Protein AF-A0A7W6BXZ2-F1 (afdb_monomer)

Foldseek 3Di:
DPPPDDDPLLVVLQVVLLVVADPLLNVLQCCVVPPPPDDLVNSCVVVVHDSVVSVVSPVVSVVSSVVSNPDDDPPCVVVDPD

Sequence (82 aa):
MSEQRPSRAFVRKARRSLRRMTNLQREVFLAMRFEEGVTYAQLAKRYGLTESEVQHAFASALFIFAKSIRKPEPWWWRLWPW

Mean predicted aligned error: 5.5 Å

Nearest PDB structures (foldseek):
  3hug-assembly6_K  TM=7.766E-01  e=1.770E-02  Mycobacterium tuberculosis H37Rv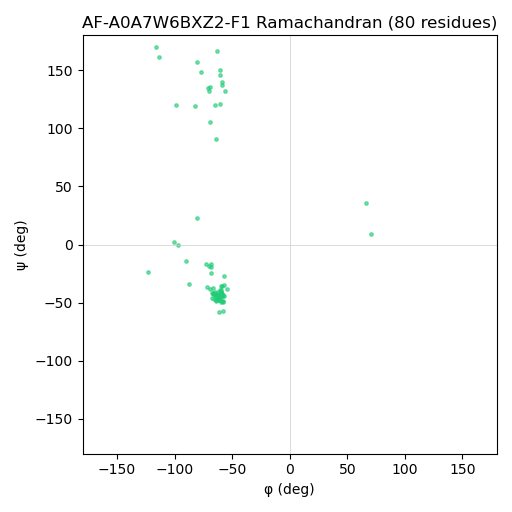
  3hug-assembly1_C  TM=8.249E-01  e=3.763E-02  Mycobacterium tuberculosis H37Rv
  3hug-assembly6_A  TM=8.274E-01  e=4.226E-02  Mycobacterium tuberculosis H37Rv
  6dxo-assembly1_A  TM=7.653E-01  e=7.122E-02  Streptomyces venezuelae ATCC 10712
  6kop-assembly1_F  TM=7.792E-01  e=3.218E-01  Mycobacterium tuberculosis H37Rv

Solvent-accessible surface area (backbone atoms only — not comparable to full-atom values): 4834 Å² total; per-residue (Å²): 131,85,83,76,74,77,51,70,68,53,54,52,29,53,56,53,25,54,72,72,37,54,69,67,19,38,52,48,40,48,41,65,74,70,44,82,90,63,47,52,66,59,50,7,64,74,70,76,50,49,45,66,58,42,50,51,34,31,52,53,30,52,50,47,39,53,55,39,63,69,50,76,79,63,75,70,61,78,74,49,99,122

Radius of gyration: 15.53 Å; Cα contacts (8 Å, |Δi|>4): 50; chains: 1; bounding box: 42×20×40 Å

Organism: NCBI:txid1391222

pLDDT: mean 90.43, std 12.95, range [41.31, 98.56]

InterPro domains:
  IPR007630 RNA polymerase sigma-70 region 4 [PF04545] (18-54)
  IPR013324 RNA polymerase sigma factor, region 3/4-like [SSF88659] (15-70)
  IPR036388 Winged helix-like DNA-binding domain superfamily [G3DSA:1.10.10.10] (2-71)

Structure (mmCIF, N/CA/C/O backbone):
data_AF-A0A7W6BXZ2-F1
#
_entry.id   AF-A0A7W6BXZ2-F1
#
loop_
_atom_site.group_PDB
_atom_site.id
_atom_site.type_symbol
_atom_site.label_atom_id
_atom_site.label_alt_id
_atom_site.label_comp_id
_atom_site.label_asym_id
_atom_site.label_entity_id
_atom_site.label_seq_id
_atom_site.pdbx_PDB_ins_code
_atom_site.Cartn_x
_atom_site.Cartn_y
_atom_site.Cartn_z
_atom_site.occupancy
_atom_site.B_iso_or_equiv
_atom_site.auth_seq_id
_atom_site.auth_comp_id
_atom_site.auth_asym_id
_atom_site.auth_atom_id
_atom_site.pdbx_PDB_model_num
ATOM 1 N N . MET A 1 1 ? -6.085 -0.327 -28.614 1.00 41.31 1 MET A N 1
ATOM 2 C CA . MET A 1 1 ? -4.986 0.043 -27.693 1.00 41.31 1 MET A 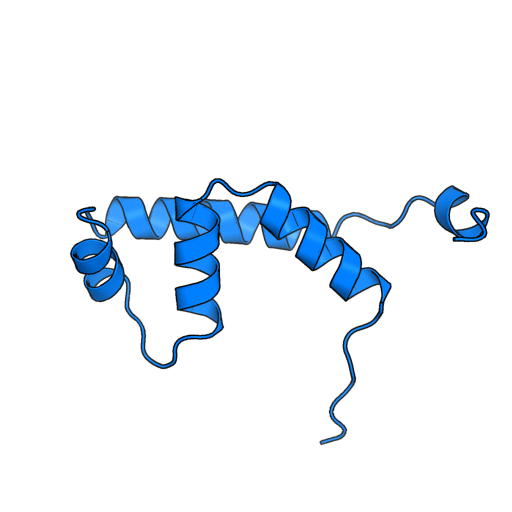CA 1
ATOM 3 C C . MET A 1 1 ? -4.107 -1.183 -27.517 1.00 41.31 1 MET A C 1
ATOM 5 O O . MET A 1 1 ? -4.599 -2.177 -27.007 1.00 41.31 1 MET A O 1
ATOM 9 N N . SER A 1 2 ? -2.871 -1.181 -28.019 1.00 49.56 2 SER A N 1
ATOM 10 C CA . SER A 1 2 ? -1.962 -2.318 -27.827 1.00 49.56 2 SER A CA 1
ATOM 11 C C . SER A 1 2 ? -1.646 -2.461 -26.339 1.00 49.56 2 SER A C 1
ATOM 13 O O . SER A 1 2 ? -1.110 -1.526 -25.742 1.00 49.56 2 SER A O 1
ATOM 15 N N . GLU A 1 3 ? -1.968 -3.608 -25.752 1.00 59.97 3 GLU A N 1
ATOM 16 C CA . GLU A 1 3 ? -1.595 -3.960 -24.384 1.00 59.97 3 GLU A CA 1
ATOM 17 C C . GLU A 1 3 ? -0.060 -4.052 -24.305 1.00 59.97 3 GLU A C 1
ATOM 19 O O . GLU A 1 3 ? 0.560 -5.070 -24.622 1.00 59.97 3 GLU A O 1
ATOM 24 N N . GLN A 1 4 ? 0.598 -2.939 -23.976 1.00 75.38 4 GLN A N 1
ATOM 25 C CA . GLN A 1 4 ? 2.043 -2.929 -23.793 1.00 75.38 4 GLN A CA 1
ATOM 26 C C . GLN A 1 4 ? 2.363 -3.715 -22.529 1.00 75.38 4 GLN A C 1
ATOM 28 O O . GLN A 1 4 ? 2.146 -3.256 -21.406 1.00 75.38 4 GLN A O 1
ATOM 33 N N . ARG A 1 5 ? 2.881 -4.931 -22.722 1.00 79.31 5 ARG A N 1
ATOM 34 C CA . ARG A 1 5 ? 3.343 -5.771 -21.620 1.00 79.31 5 ARG A CA 1
ATOM 35 C C . ARG A 1 5 ? 4.394 -5.004 -20.812 1.00 79.31 5 ARG A C 1
ATOM 37 O O . ARG A 1 5 ? 5.331 -4.457 -21.402 1.00 79.31 5 ARG A O 1
ATOM 44 N N . PRO A 1 6 ? 4.285 -4.976 -19.474 1.00 83.75 6 PRO A N 1
ATOM 45 C CA . PRO A 1 6 ? 5.271 -4.304 -18.647 1.00 83.75 6 PRO A CA 1
ATOM 46 C C . PRO A 1 6 ? 6.658 -4.911 -18.874 1.00 83.75 6 PRO A C 1
ATOM 48 O O . PRO A 1 6 ? 6.815 -6.129 -18.985 1.00 83.75 6 PRO A O 1
ATOM 51 N N . SER A 1 7 ? 7.686 -4.062 -18.926 1.00 89.75 7 SER A N 1
ATOM 52 C CA . SER A 1 7 ? 9.060 -4.524 -19.134 1.00 89.75 7 SER A CA 1
ATOM 53 C C . SER A 1 7 ? 9.505 -5.476 -18.016 1.00 89.75 7 SER A C 1
ATOM 55 O O . SER A 1 7 ? 9.096 -5.350 -16.857 1.00 89.75 7 SER A O 1
ATOM 57 N N . ARG A 1 8 ? 10.411 -6.414 -18.327 1.00 88.00 8 ARG A N 1
ATOM 58 C CA . ARG A 1 8 ? 10.983 -7.330 -17.318 1.00 88.00 8 ARG A CA 1
ATOM 59 C C . ARG A 1 8 ? 11.597 -6.565 -16.139 1.00 88.00 8 ARG A C 1
ATOM 61 O O . ARG A 1 8 ? 11.436 -6.970 -14.989 1.00 88.00 8 ARG A O 1
ATOM 68 N N . ALA A 1 9 ? 12.244 -5.432 -16.416 1.00 87.69 9 ALA A N 1
ATOM 69 C CA . ALA A 1 9 ? 12.800 -4.542 -15.400 1.00 87.69 9 ALA A CA 1
ATOM 70 C C . ALA A 1 9 ? 11.718 -3.987 -14.460 1.00 87.69 9 ALA A C 1
ATOM 72 O O . ALA A 1 9 ? 11.880 -4.034 -13.239 1.00 87.69 9 ALA A O 1
ATOM 73 N N . PHE A 1 10 ? 10.587 -3.527 -15.005 1.00 90.62 10 PHE A N 1
ATOM 74 C CA . PHE A 1 10 ? 9.455 -3.080 -14.197 1.00 90.62 10 PHE A CA 1
ATOM 75 C C . PHE A 1 10 ? 8.926 -4.207 -13.304 1.00 90.62 10 PHE A C 1
ATOM 77 O O . PHE A 1 10 ? 8.818 -4.020 -12.093 1.00 90.62 10 PHE A O 1
ATOM 84 N N . VAL A 1 11 ? 8.683 -5.397 -13.867 1.00 92.62 11 VAL A N 1
ATOM 85 C CA . VAL A 1 11 ? 8.175 -6.556 -13.111 1.00 92.62 11 VAL A CA 1
ATOM 86 C C . VAL A 1 11 ? 9.117 -6.925 -11.962 1.00 92.62 11 VAL A C 1
ATOM 88 O O . VAL A 1 11 ? 8.670 -7.147 -10.836 1.00 92.62 11 VAL A O 1
ATOM 91 N N . ARG A 1 12 ? 10.437 -6.938 -12.195 1.00 90.81 12 ARG A N 1
ATOM 92 C CA . ARG A 1 12 ? 11.425 -7.185 -11.131 1.00 90.81 12 ARG A CA 1
ATOM 93 C C . ARG A 1 12 ? 11.372 -6.125 -10.032 1.00 90.81 12 ARG A C 1
ATOM 95 O O . ARG A 1 12 ? 11.407 -6.482 -8.852 1.00 90.81 12 ARG A O 1
ATOM 102 N N . LYS A 1 13 ? 11.291 -4.839 -10.392 1.00 93.56 13 LYS A N 1
ATOM 103 C CA . LYS A 1 13 ? 11.214 -3.732 -9.423 1.00 93.56 13 LYS A CA 1
ATOM 104 C C . LYS A 1 13 ? 9.922 -3.784 -8.608 1.00 93.56 13 LYS A C 1
ATOM 106 O O . LYS A 1 13 ? 9.999 -3.661 -7.388 1.00 93.56 13 LYS A O 1
ATOM 111 N N . ALA A 1 14 ? 8.787 -4.062 -9.247 1.00 94.75 14 ALA A N 1
ATOM 112 C CA . ALA A 1 14 ? 7.497 -4.261 -8.588 1.00 94.75 14 ALA A CA 1
ATOM 113 C C . ALA A 1 14 ? 7.535 -5.452 -7.613 1.00 94.75 14 ALA A C 1
ATOM 115 O O . ALA A 1 14 ? 7.178 -5.328 -6.445 1.00 94.75 14 ALA A O 1
ATOM 116 N N . ARG A 1 15 ? 8.074 -6.606 -8.029 1.00 95.25 15 ARG A N 1
ATOM 117 C CA . ARG A 1 15 ? 8.253 -7.756 -7.121 1.00 95.25 15 ARG A CA 1
ATOM 118 C C . ARG A 1 15 ? 9.149 -7.412 -5.930 1.00 95.25 15 ARG A C 1
ATOM 120 O O . ARG A 1 15 ? 8.874 -7.813 -4.803 1.00 95.25 15 ARG A O 1
ATOM 127 N N . ARG A 1 16 ? 10.225 -6.657 -6.163 1.00 94.50 16 ARG A N 1
ATOM 128 C CA . ARG A 1 16 ? 11.133 -6.206 -5.101 1.00 94.50 16 ARG A CA 1
ATOM 129 C C . ARG A 1 16 ? 10.459 -5.227 -4.139 1.00 94.50 16 ARG A C 1
ATOM 131 O O . ARG A 1 16 ? 10.747 -5.308 -2.950 1.00 94.50 16 ARG A O 1
ATOM 138 N N . SER A 1 17 ? 9.593 -4.329 -4.607 1.00 97.19 17 SER A N 1
ATOM 139 C CA . SER A 1 17 ? 8.866 -3.424 -3.710 1.00 97.19 17 SER A CA 1
ATOM 140 C C . SER A 1 17 ? 7.876 -4.171 -2.829 1.00 97.19 17 SER A C 1
ATOM 142 O O . SER A 1 17 ? 7.849 -3.911 -1.633 1.00 97.19 17 SER A O 1
ATOM 144 N N . LEU A 1 18 ? 7.144 -5.149 -3.377 1.00 97.50 18 LEU A N 1
ATOM 145 C CA . LEU A 1 18 ? 6.215 -5.966 -2.587 1.00 97.50 18 LEU A CA 1
ATOM 146 C C . LEU A 1 18 ? 6.933 -6.726 -1.458 1.00 97.50 18 LEU A C 1
ATOM 148 O O . LEU A 1 18 ? 6.403 -6.843 -0.357 1.00 97.50 18 LEU A O 1
ATOM 152 N N . ARG A 1 19 ? 8.169 -7.193 -1.690 1.00 97.12 19 ARG A N 1
ATOM 153 C CA . ARG A 1 19 ? 8.995 -7.840 -0.651 1.00 97.12 19 ARG A CA 1
ATOM 154 C C . ARG A 1 19 ? 9.478 -6.898 0.456 1.00 97.12 19 ARG A C 1
ATOM 156 O O . ARG A 1 19 ? 9.881 -7.379 1.503 1.00 97.12 19 ARG A O 1
ATOM 163 N N . ARG A 1 20 ? 9.479 -5.584 0.224 1.00 97.12 20 ARG A N 1
ATOM 164 C CA . ARG A 1 20 ? 9.890 -4.575 1.219 1.00 97.12 20 ARG A CA 1
ATOM 165 C C . ARG A 1 20 ? 8.738 -4.069 2.082 1.00 97.12 20 ARG A C 1
ATOM 167 O O . ARG A 1 20 ? 8.994 -3.390 3.066 1.00 97.12 20 ARG A O 1
ATOM 174 N N . MET A 1 21 ? 7.502 -4.347 1.685 1.00 98.31 21 MET A N 1
ATOM 175 C CA . MET A 1 21 ? 6.310 -4.002 2.454 1.00 98.31 21 MET A CA 1
ATOM 176 C C . MET A 1 21 ? 6.130 -4.985 3.613 1.00 98.31 21 MET A C 1
ATOM 178 O O . MET A 1 21 ? 6.449 -6.170 3.469 1.00 98.31 21 MET A O 1
ATOM 182 N N . THR A 1 22 ? 5.560 -4.514 4.722 1.00 98.38 22 THR A N 1
ATOM 183 C CA . THR A 1 22 ? 4.988 -5.414 5.736 1.00 98.38 22 THR A CA 1
ATOM 184 C C . THR A 1 22 ? 3.820 -6.208 5.137 1.00 98.38 22 THR A C 1
ATOM 186 O O . THR A 1 22 ? 3.328 -5.877 4.054 1.00 98.38 22 THR A O 1
ATOM 189 N N . ASN A 1 23 ? 3.361 -7.265 5.815 1.00 97.94 23 ASN A N 1
ATOM 190 C CA . ASN A 1 23 ? 2.226 -8.057 5.323 1.00 97.94 23 ASN A CA 1
ATOM 191 C C . ASN A 1 23 ? 0.972 -7.191 5.151 1.00 97.94 23 ASN A C 1
ATOM 193 O O . ASN A 1 23 ? 0.435 -7.141 4.049 1.00 97.94 23 ASN A O 1
ATOM 197 N N . LEU A 1 24 ? 0.619 -6.398 6.168 1.00 98.00 24 LEU A N 1
ATOM 198 C CA . LEU A 1 24 ? -0.514 -5.471 6.106 1.00 98.00 24 LEU A CA 1
ATOM 199 C C . LEU A 1 24 ? -0.388 -4.461 4.953 1.00 98.00 24 LEU A C 1
ATOM 201 O O . LEU A 1 24 ? -1.318 -4.287 4.174 1.00 98.00 24 LEU A O 1
ATOM 205 N N . GLN A 1 25 ? 0.773 -3.815 4.802 1.00 98.56 25 GLN A N 1
ATOM 206 C CA . GLN A 1 25 ? 1.011 -2.862 3.710 1.00 98.56 25 GLN A CA 1
ATOM 207 C C . GLN A 1 25 ? 0.829 -3.513 2.336 1.00 98.56 25 GLN A C 1
ATOM 209 O O . GLN A 1 25 ? 0.247 -2.913 1.434 1.00 98.56 25 GLN A O 1
ATOM 214 N N . ARG A 1 26 ? 1.339 -4.739 2.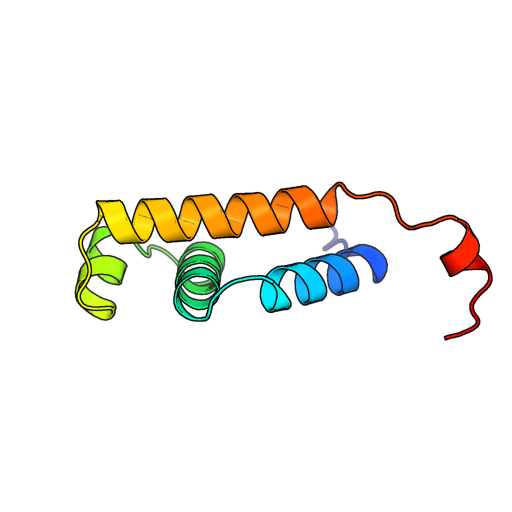173 1.00 98.50 26 ARG A N 1
ATOM 215 C CA . ARG A 1 26 ? 1.234 -5.494 0.925 1.00 98.50 26 ARG A CA 1
ATOM 216 C C . ARG A 1 26 ? -0.214 -5.860 0.626 1.00 98.50 26 ARG A C 1
ATOM 218 O O . ARG A 1 26 ? -0.647 -5.667 -0.502 1.00 98.50 26 ARG A O 1
ATOM 225 N N . GLU A 1 27 ? -0.942 -6.366 1.612 1.00 98.06 27 GLU A N 1
ATOM 226 C CA . GLU A 1 27 ? -2.343 -6.764 1.470 1.00 98.06 27 GLU A CA 1
ATOM 227 C C . GLU A 1 27 ? -3.238 -5.568 1.142 1.00 98.06 27 GLU A C 1
ATOM 229 O O . GLU A 1 27 ? -3.961 -5.607 0.150 1.00 98.06 27 GLU A O 1
ATOM 234 N N . VAL A 1 28 ? -3.111 -4.466 1.889 1.00 98.25 28 VAL A N 1
ATOM 235 C CA . VAL A 1 28 ? -3.837 -3.215 1.617 1.00 98.25 28 VAL A CA 1
ATOM 236 C C . VAL A 1 28 ? -3.509 -2.680 0.221 1.00 98.25 28 VAL A C 1
ATOM 238 O O . VAL A 1 28 ? -4.410 -2.295 -0.519 1.00 98.25 28 VAL A O 1
ATOM 241 N N . PHE A 1 29 ? -2.233 -2.680 -0.178 1.00 98.25 29 PHE A N 1
ATOM 242 C CA . PHE A 1 29 ? -1.829 -2.219 -1.506 1.00 98.25 29 PHE A CA 1
ATOM 243 C C . PHE A 1 29 ? -2.399 -3.083 -2.633 1.00 98.25 29 PHE A C 1
ATOM 245 O O . PHE A 1 29 ? -2.867 -2.543 -3.632 1.00 98.25 29 PHE A O 1
ATOM 252 N N . LEU A 1 30 ? -2.349 -4.412 -2.494 1.00 97.69 30 LEU A N 1
ATOM 253 C CA . LEU A 1 30 ? -2.877 -5.331 -3.502 1.00 97.69 30 LEU A CA 1
ATOM 254 C C . LEU A 1 30 ? -4.398 -5.230 -3.603 1.00 97.69 30 LEU A C 1
ATOM 256 O O . LEU A 1 30 ? -4.900 -5.155 -4.722 1.00 97.69 30 LEU A O 1
ATOM 260 N N . ALA A 1 31 ? -5.098 -5.142 -2.468 1.00 97.75 31 ALA A N 1
ATOM 261 C CA . ALA A 1 31 ? -6.538 -4.930 -2.443 1.00 97.75 31 ALA A CA 1
ATOM 262 C C . ALA A 1 31 ? -6.897 -3.632 -3.175 1.00 97.75 31 ALA A C 1
ATOM 264 O O . ALA A 1 31 ? -7.565 -3.676 -4.199 1.00 97.75 31 ALA A O 1
ATOM 265 N N . MET A 1 32 ? -6.338 -2.492 -2.757 1.00 96.56 32 MET A N 1
ATOM 266 C CA . MET A 1 32 ? -6.584 -1.194 -3.405 1.00 96.56 32 MET A CA 1
ATOM 267 C C . MET A 1 32 ? -6.224 -1.170 -4.898 1.00 96.56 32 MET A C 1
ATOM 269 O O . MET A 1 32 ? -6.759 -0.359 -5.650 1.00 96.56 32 MET A O 1
ATOM 273 N N . ARG A 1 33 ? -5.270 -2.001 -5.343 1.00 94.81 33 ARG A N 1
ATOM 274 C CA . ARG A 1 33 ? -4.801 -1.994 -6.734 1.00 94.81 33 ARG A CA 1
ATOM 275 C C . ARG A 1 33 ? -5.611 -2.892 -7.665 1.00 94.81 33 ARG A C 1
ATOM 277 O O . ARG A 1 33 ? -5.678 -2.562 -8.854 1.00 94.81 33 ARG A O 1
ATOM 284 N N . PHE A 1 34 ? -6.116 -4.017 -7.161 1.00 96.00 34 PHE A N 1
ATOM 285 C CA . PHE A 1 34 ? -6.692 -5.100 -7.964 1.00 96.00 34 PHE A CA 1
ATOM 286 C C . PHE A 1 34 ? -8.135 -5.455 -7.598 1.00 96.00 34 PHE A C 1
ATOM 288 O O . PHE A 1 34 ? -8.830 -6.002 -8.449 1.00 96.00 34 PHE A O 1
ATOM 295 N N . GLU A 1 35 ? -8.593 -5.164 -6.380 1.00 96.50 35 GLU A N 1
ATOM 296 C CA . GLU A 1 35 ? -10.001 -5.322 -6.014 1.00 96.50 35 GLU A CA 1
ATOM 297 C C . GLU A 1 35 ? -10.778 -4.090 -6.487 1.00 96.50 35 GLU A C 1
ATOM 299 O O . GLU A 1 35 ? -10.494 -2.956 -6.098 1.00 96.50 35 GLU A O 1
ATOM 304 N N . GLU A 1 36 ? -11.757 -4.307 -7.360 1.00 94.12 36 GLU A N 1
ATOM 305 C CA . GLU A 1 36 ? -12.586 -3.229 -7.889 1.00 94.12 36 GLU A CA 1
ATOM 306 C C . GLU A 1 36 ? -13.536 -2.688 -6.812 1.00 94.12 36 GLU A C 1
ATOM 308 O O . GLU A 1 36 ? -14.169 -3.446 -6.078 1.00 94.12 36 GLU A O 1
ATOM 313 N N . GLY A 1 37 ? -13.626 -1.360 -6.703 1.00 94.19 37 GLY A N 1
ATOM 314 C CA . GLY A 1 37 ? -14.551 -0.689 -5.783 1.00 94.19 37 GLY A CA 1
ATOM 315 C C . GLY A 1 37 ? -14.205 -0.805 -4.295 1.00 94.19 37 GLY A C 1
ATOM 316 O O . GLY A 1 37 ? -15.020 -0.401 -3.464 1.00 94.19 37 GLY A O 1
ATOM 317 N N . VAL A 1 38 ? -13.027 -1.328 -3.938 1.00 97.12 38 VAL A N 1
ATOM 318 C CA . VAL A 1 38 ? -12.634 -1.453 -2.532 1.00 97.12 38 VAL A CA 1
ATOM 319 C C . VAL A 1 38 ? -12.371 -0.083 -1.896 1.00 97.12 38 VAL A C 1
ATOM 321 O O . VAL A 1 38 ? -11.709 0.777 -2.479 1.00 97.12 38 VAL A O 1
ATOM 324 N N . THR A 1 39 ? -12.885 0.129 -0.684 1.00 97.38 39 THR A N 1
ATOM 325 C CA . THR A 1 39 ? -12.724 1.385 0.069 1.00 97.38 39 THR A CA 1
ATOM 326 C C . THR A 1 39 ? -11.883 1.201 1.332 1.00 97.38 39 THR A C 1
ATOM 328 O O . THR A 1 39 ? -11.740 0.091 1.854 1.00 97.38 39 THR A O 1
ATOM 331 N N . TYR A 1 40 ? -11.354 2.300 1.885 1.00 97.00 40 TYR A N 1
ATOM 332 C CA . TYR A 1 40 ? -10.627 2.256 3.159 1.00 97.00 40 TYR A CA 1
ATOM 333 C C . TYR A 1 40 ? -11.496 1.742 4.310 1.00 97.00 40 TYR A C 1
ATOM 335 O O . TYR A 1 40 ? -11.015 0.924 5.087 1.00 97.00 40 TYR A O 1
ATOM 343 N N . ALA A 1 41 ? -12.777 2.119 4.367 1.00 97.81 41 ALA A N 1
ATOM 344 C CA . ALA A 1 41 ? -13.727 1.616 5.361 1.00 97.81 41 ALA A CA 1
ATOM 345 C C . ALA A 1 41 ? -13.904 0.087 5.298 1.00 97.81 41 ALA A C 1
ATOM 347 O O . ALA A 1 41 ? -13.929 -0.594 6.325 1.00 97.81 41 ALA A O 1
ATOM 348 N N . GLN A 1 42 ? -13.981 -0.482 4.090 1.00 98.06 42 GLN A N 1
ATOM 349 C CA . GLN A 1 42 ? -14.092 -1.933 3.913 1.00 98.06 42 GLN A CA 1
ATOM 350 C C . GLN A 1 42 ? -12.824 -2.663 4.366 1.00 98.06 42 GLN A C 1
ATOM 352 O O . GLN A 1 42 ? -12.916 -3.697 5.029 1.00 98.06 42 GLN A O 1
ATOM 357 N N . LEU A 1 43 ? -11.646 -2.124 4.046 1.00 97.94 43 LEU A N 1
ATOM 358 C CA . LEU A 1 43 ? -10.369 -2.694 4.482 1.00 97.94 43 LEU A CA 1
ATOM 359 C C . LEU A 1 43 ? -10.164 -2.535 5.993 1.00 97.94 43 LEU A C 1
ATOM 361 O O . LEU A 1 43 ? -9.699 -3.468 6.639 1.00 97.94 43 LEU A O 1
ATOM 365 N N . ALA A 1 44 ? -10.571 -1.404 6.567 1.00 98.25 44 ALA A N 1
ATOM 366 C CA . ALA A 1 44 ? -10.527 -1.144 8.002 1.00 98.25 44 ALA A CA 1
ATOM 367 C C . ALA A 1 44 ? -11.332 -2.206 8.759 1.00 98.25 44 ALA A C 1
ATOM 369 O O . ALA A 1 44 ? -10.801 -2.893 9.631 1.00 98.25 44 ALA A O 1
ATOM 370 N N . LYS A 1 45 ? -12.571 -2.462 8.318 1.00 98.12 45 LYS A N 1
ATOM 371 C CA . LYS A 1 45 ? -13.403 -3.544 8.858 1.00 98.12 45 LYS A CA 1
ATOM 372 C C . LYS A 1 45 ? -12.774 -4.929 8.661 1.00 98.12 45 LYS A C 1
ATOM 374 O O . LYS A 1 45 ? -12.819 -5.742 9.577 1.00 98.12 45 LYS A O 1
ATOM 379 N N . ARG A 1 46 ? -12.199 -5.206 7.483 1.00 97.19 46 ARG A N 1
ATOM 380 C CA . ARG A 1 46 ? -11.592 -6.508 7.142 1.00 97.19 46 ARG A CA 1
ATOM 381 C C . ARG A 1 46 ? -10.405 -6.854 8.042 1.00 97.19 46 ARG A C 1
ATOM 383 O O . ARG A 1 46 ? -10.275 -8.005 8.441 1.00 97.19 46 ARG A O 1
ATOM 390 N N . TYR A 1 47 ? -9.557 -5.874 8.346 1.00 96.25 47 TYR A N 1
ATOM 391 C CA . TYR A 1 47 ? -8.324 -6.078 9.112 1.00 96.25 47 TYR A CA 1
ATOM 392 C C . TYR A 1 47 ? -8.435 -5.675 10.590 1.00 96.25 47 TYR A C 1
ATOM 394 O O . TYR A 1 47 ? -7.449 -5.781 11.312 1.00 96.25 47 TYR A O 1
ATOM 402 N N . GLY A 1 48 ? -9.609 -5.226 11.05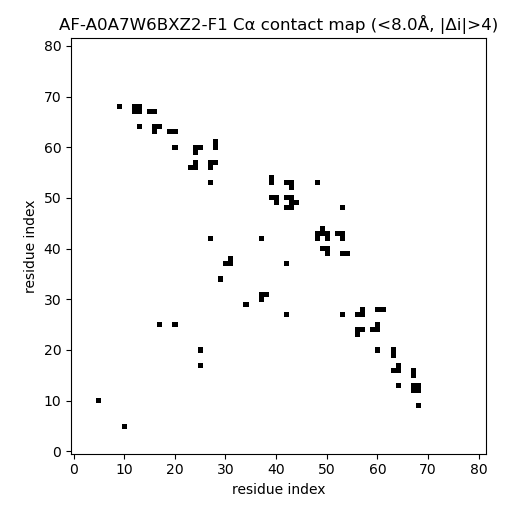2 1.00 97.56 48 GLY A N 1
ATOM 403 C CA . GLY A 1 48 ? -9.808 -4.782 12.436 1.00 97.56 48 GLY A CA 1
ATOM 404 C C . GLY A 1 48 ? -9.028 -3.509 12.778 1.0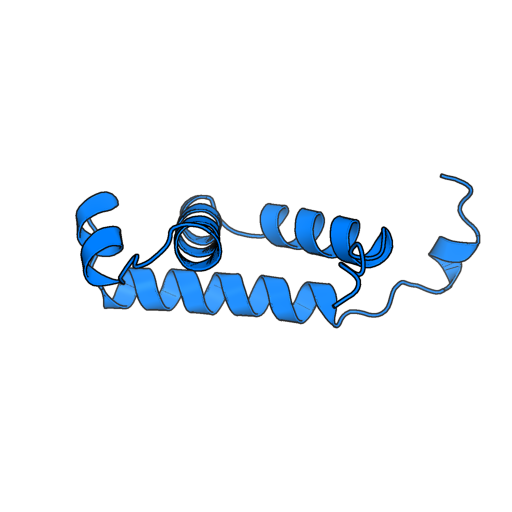0 97.56 48 GLY A C 1
ATOM 405 O O . GLY A 1 48 ? -8.517 -3.381 13.886 1.00 97.56 48 GLY A O 1
ATOM 406 N N . LEU A 1 49 ? -8.909 -2.596 11.814 1.00 97.56 49 LEU A N 1
ATOM 407 C CA . LEU A 1 49 ? -8.170 -1.337 11.913 1.00 97.56 49 LEU A CA 1
ATOM 408 C C . LEU A 1 49 ? -9.113 -0.140 11.786 1.00 97.56 49 LEU A C 1
ATOM 410 O O . LEU A 1 49 ? -10.268 -0.269 11.384 1.00 97.56 49 LEU A O 1
ATOM 414 N N . THR A 1 50 ? -8.595 1.049 12.065 1.00 98.38 50 THR A N 1
ATOM 415 C CA . THR A 1 50 ? -9.228 2.317 11.693 1.00 98.38 50 THR A CA 1
ATOM 416 C C . THR A 1 50 ? -8.946 2.670 10.228 1.00 98.38 50 THR A C 1
ATOM 418 O O . THR A 1 50 ? -7.947 2.248 9.640 1.00 98.38 50 THR A O 1
ATOM 421 N N . GLU A 1 51 ? -9.795 3.505 9.622 1.00 98.25 51 GLU A N 1
ATOM 422 C CA . GLU A 1 51 ? -9.563 4.001 8.255 1.00 98.25 51 GLU A CA 1
ATOM 423 C C . GLU A 1 51 ? -8.235 4.758 8.121 1.00 98.25 51 GLU A C 1
ATOM 425 O O . GLU A 1 51 ? -7.542 4.619 7.113 1.00 98.25 51 GLU A O 1
ATOM 430 N N . SER A 1 52 ? -7.842 5.500 9.160 1.00 98.19 52 SER A N 1
ATOM 431 C CA . SER A 1 52 ? -6.574 6.236 9.203 1.00 98.19 52 SER A CA 1
ATOM 432 C C . SER A 1 52 ? -5.362 5.298 9.156 1.00 98.19 52 SER A C 1
ATOM 434 O 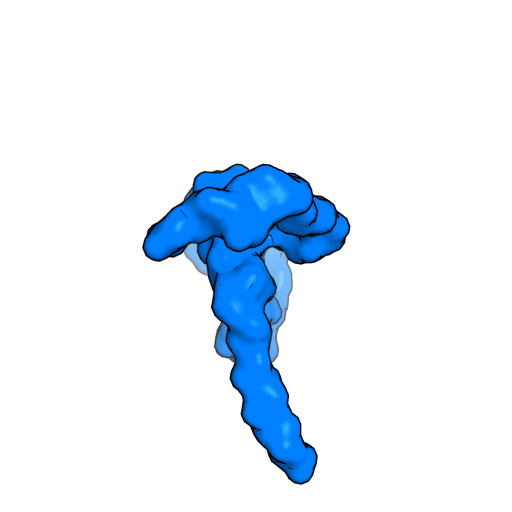O . SER A 1 52 ? -4.417 5.534 8.401 1.00 98.19 52 SER A O 1
ATOM 436 N N . GLU A 1 53 ? -5.399 4.186 9.895 1.00 98.50 53 GLU A N 1
ATOM 437 C CA . GLU A 1 53 ? -4.330 3.180 9.874 1.00 98.50 53 GLU A CA 1
ATOM 438 C C . GLU A 1 53 ? -4.217 2.499 8.508 1.00 98.50 53 GLU A C 1
ATOM 440 O O . GLU A 1 53 ? -3.108 2.314 7.998 1.00 98.50 53 GLU A O 1
ATOM 445 N N . VAL A 1 54 ? -5.350 2.186 7.871 1.00 98.50 54 VAL A N 1
ATOM 446 C CA . VAL A 1 54 ? -5.370 1.645 6.504 1.00 98.50 54 VAL A CA 1
ATOM 447 C C . VAL A 1 54 ? -4.800 2.654 5.513 1.00 98.50 54 VAL A C 1
ATOM 449 O O . VAL A 1 54 ? -3.955 2.294 4.690 1.00 98.50 54 VAL A O 1
ATOM 452 N N . GLN A 1 55 ? -5.208 3.921 5.600 1.00 98.44 55 GLN A N 1
ATOM 453 C CA . GLN A 1 55 ? -4.687 4.984 4.745 1.00 98.44 55 GLN A CA 1
ATOM 454 C C . GLN A 1 55 ? -3.173 5.150 4.931 1.00 98.44 55 GLN A C 1
ATOM 456 O O . GLN A 1 55 ? -2.440 5.268 3.946 1.00 98.44 55 GLN A O 1
ATOM 461 N N . HIS A 1 56 ? -2.680 5.106 6.170 1.00 98.56 56 HIS A N 1
ATOM 462 C CA . HIS A 1 56 ? -1.253 5.187 6.467 1.00 98.56 56 HIS A CA 1
ATOM 463 C C . HIS A 1 56 ? -0.475 3.981 5.916 1.00 98.56 56 HIS A C 1
ATOM 465 O O . HIS A 1 56 ? 0.592 4.145 5.307 1.00 98.56 56 HIS A O 1
ATOM 471 N N . ALA A 1 57 ? -1.017 2.768 6.071 1.00 98.44 57 ALA A N 1
ATOM 472 C CA . ALA A 1 57 ? -0.441 1.553 5.505 1.00 98.44 57 ALA A CA 1
ATOM 473 C C . ALA A 1 57 ? -0.387 1.624 3.971 1.00 98.44 57 ALA A C 1
ATOM 475 O O . ALA A 1 57 ? 0.653 1.326 3.375 1.00 98.44 57 ALA A O 1
ATOM 476 N N . PHE A 1 58 ? -1.464 2.091 3.334 1.00 98.50 58 PHE A N 1
ATOM 477 C CA . PHE A 1 58 ? -1.523 2.267 1.887 1.00 98.50 58 PHE A CA 1
ATOM 478 C C . PHE A 1 58 ? -0.522 3.315 1.392 1.00 98.50 58 PHE A C 1
ATOM 480 O O . PHE A 1 58 ? 0.244 3.039 0.468 1.00 98.50 58 PHE A O 1
ATOM 487 N N . ALA A 1 59 ? -0.467 4.489 2.027 1.00 98.50 59 ALA A N 1
ATOM 488 C CA . ALA A 1 59 ? 0.468 5.554 1.670 1.00 98.50 59 ALA A CA 1
ATOM 489 C C . ALA A 1 59 ? 1.928 5.085 1.775 1.00 98.50 59 ALA A C 1
ATOM 491 O O . ALA A 1 59 ? 2.726 5.299 0.857 1.00 98.50 59 ALA A O 1
ATOM 492 N N . SER A 1 60 ? 2.263 4.368 2.852 1.00 98.50 60 SER A N 1
ATOM 493 C CA . SER A 1 60 ? 3.587 3.770 3.046 1.00 98.50 60 SER A CA 1
ATOM 494 C C . SER A 1 60 ? 3.921 2.752 1.953 1.00 98.50 60 SER A C 1
ATOM 496 O O . SER A 1 60 ? 5.010 2.786 1.371 1.00 98.50 60 SER A O 1
ATOM 498 N N . ALA A 1 61 ? 2.975 1.872 1.620 1.00 98.50 61 ALA A N 1
ATOM 499 C CA . ALA A 1 61 ? 3.143 0.885 0.561 1.00 98.50 61 ALA A CA 1
ATOM 500 C C . ALA A 1 61 ? 3.341 1.556 -0.811 1.00 98.50 61 ALA A C 1
ATOM 502 O O . ALA A 1 61 ? 4.291 1.238 -1.536 1.00 98.50 61 ALA A O 1
ATOM 503 N N . LEU A 1 62 ? 2.501 2.538 -1.148 1.00 98.38 62 LEU A N 1
ATOM 504 C CA . LEU A 1 62 ? 2.587 3.292 -2.395 1.00 98.38 62 LEU A CA 1
ATOM 505 C C . LEU A 1 62 ? 3.931 4.019 -2.518 1.00 98.38 62 LEU A C 1
ATOM 507 O O . LEU A 1 62 ? 4.556 3.985 -3.581 1.00 98.38 62 LEU A O 1
ATOM 511 N N . PHE A 1 63 ? 4.425 4.607 -1.427 1.00 98.25 63 PHE A N 1
ATOM 512 C CA . PHE A 1 63 ? 5.743 5.233 -1.388 1.00 98.25 63 PHE A CA 1
ATOM 513 C C . PHE A 1 63 ? 6.870 4.226 -1.671 1.00 98.25 63 PHE A C 1
ATOM 515 O O . PHE A 1 63 ? 7.727 4.478 -2.525 1.00 98.25 63 PHE A O 1
ATOM 522 N N . ILE A 1 64 ? 6.859 3.056 -1.017 1.00 98.00 64 ILE A N 1
ATOM 523 C CA . ILE A 1 64 ? 7.842 1.981 -1.250 1.00 98.00 64 ILE A CA 1
ATOM 524 C C . ILE A 1 64 ? 7.816 1.524 -2.713 1.00 98.00 64 ILE A C 1
ATOM 526 O O . ILE A 1 64 ? 8.878 1.325 -3.324 1.00 98.00 64 ILE A O 1
ATOM 530 N N . PHE A 1 65 ? 6.619 1.367 -3.284 1.00 97.56 65 PHE A N 1
ATOM 531 C CA . PHE A 1 65 ? 6.427 1.000 -4.682 1.00 97.56 65 PHE A CA 1
ATOM 532 C C . PHE A 1 65 ? 7.017 2.063 -5.615 1.00 97.56 65 PHE A C 1
ATOM 534 O O . PHE A 1 65 ? 7.953 1.771 -6.364 1.00 97.56 65 PHE A O 1
ATOM 541 N N . ALA A 1 66 ? 6.559 3.313 -5.511 1.00 96.44 66 ALA A N 1
ATOM 542 C CA . ALA A 1 66 ? 6.991 4.415 -6.367 1.00 96.44 66 ALA A CA 1
ATOM 543 C C . ALA A 1 66 ? 8.512 4.638 -6.308 1.00 96.44 66 ALA A C 1
ATOM 545 O O . ALA A 1 66 ? 9.173 4.743 -7.347 1.00 96.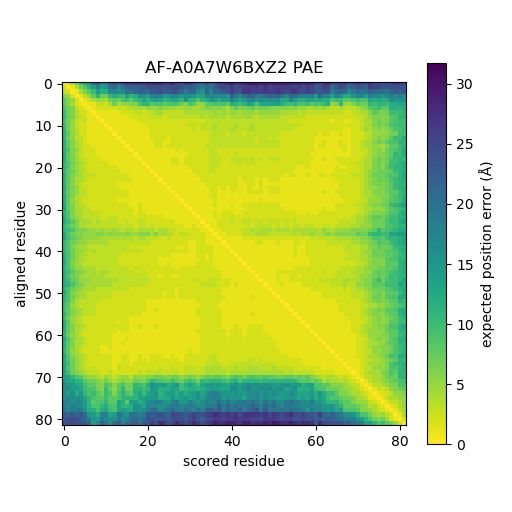44 66 ALA A O 1
ATOM 546 N N . LYS A 1 67 ? 9.095 4.620 -5.102 1.00 95.69 67 LYS A N 1
ATOM 547 C CA . LYS A 1 67 ? 10.547 4.736 -4.897 1.00 95.69 67 LYS A CA 1
ATOM 548 C C . LYS A 1 67 ? 11.314 3.597 -5.571 1.00 95.69 67 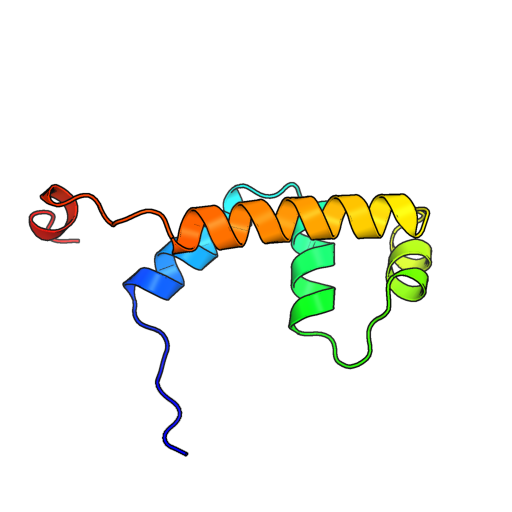LYS A C 1
ATOM 550 O O . LYS A 1 67 ? 12.378 3.818 -6.147 1.00 95.69 67 LYS A O 1
ATOM 555 N N . SER A 1 68 ? 10.786 2.375 -5.521 1.00 93.62 68 SER A N 1
ATOM 556 C CA . SER A 1 68 ? 11.434 1.208 -6.127 1.00 93.62 68 SER A CA 1
ATOM 557 C C . SER A 1 68 ? 11.381 1.234 -7.653 1.00 93.62 68 SER A C 1
ATOM 559 O O . SER A 1 68 ? 12.363 0.847 -8.285 1.00 93.62 68 SER A O 1
ATOM 561 N N . ILE A 1 69 ? 10.281 1.713 -8.243 1.00 93.31 69 ILE A N 1
ATOM 562 C CA . ILE A 1 69 ? 10.153 1.857 -9.699 1.00 93.31 69 ILE A CA 1
ATOM 563 C C . ILE A 1 69 ? 11.101 2.942 -10.228 1.00 93.31 69 ILE A C 1
ATOM 565 O O . ILE A 1 69 ? 11.824 2.698 -11.198 1.00 93.31 69 ILE A O 1
ATOM 569 N N . ARG A 1 70 ? 11.151 4.104 -9.557 1.00 91.25 70 ARG A N 1
ATOM 570 C CA . ARG A 1 70 ? 11.990 5.249 -9.954 1.00 91.25 70 ARG A CA 1
ATOM 571 C C . ARG A 1 70 ? 13.489 5.001 -9.803 1.00 91.25 70 ARG A C 1
ATOM 573 O O . ARG A 1 70 ? 14.273 5.646 -10.490 1.00 91.25 70 ARG A O 1
ATOM 580 N N . LYS A 1 71 ? 13.911 4.078 -8.930 1.00 85.38 71 LYS A N 1
ATOM 581 C CA . LYS A 1 71 ? 15.337 3.784 -8.742 1.00 85.38 71 LYS A CA 1
ATOM 582 C C . LYS A 1 71 ? 15.944 3.292 -10.071 1.00 85.38 71 LYS A C 1
ATOM 584 O O . LYS A 1 71 ? 15.455 2.282 -10.594 1.00 85.38 71 LYS A O 1
ATOM 589 N N . PRO A 1 72 ? 16.975 3.956 -10.627 1.00 80.62 72 PRO A N 1
ATOM 590 C CA . PRO A 1 72 ? 17.626 3.490 -11.848 1.00 80.62 72 PRO A CA 1
ATOM 591 C C . PRO A 1 72 ? 18.230 2.098 -11.623 1.00 80.62 72 PRO A C 1
ATOM 593 O O . PRO A 1 72 ? 18.643 1.765 -10.508 1.00 80.62 72 PRO A O 1
ATOM 596 N N . GLU A 1 73 ? 18.230 1.254 -12.660 1.00 73.44 73 GLU A N 1
ATOM 597 C CA . GLU A 1 73 ? 18.969 -0.009 -12.570 1.00 73.44 73 GLU A CA 1
ATOM 598 C C . GLU A 1 73 ? 20.470 0.309 -12.584 1.00 73.44 73 GLU A C 1
ATOM 600 O O . GLU A 1 73 ? 20.901 1.116 -13.413 1.00 73.44 73 GLU A O 1
ATOM 605 N N . PRO A 1 74 ? 21.267 -0.268 -11.667 1.00 76.94 74 PRO A N 1
ATOM 606 C CA . PRO A 1 74 ? 22.703 -0.049 -11.678 1.00 76.94 74 PRO A CA 1
ATOM 607 C C . PRO A 1 74 ? 23.299 -0.505 -13.011 1.00 76.94 74 PRO A C 1
ATOM 609 O O . PRO A 1 74 ? 22.947 -1.569 -13.513 1.00 76.94 74 PRO A O 1
ATOM 612 N N . TRP A 1 75 ? 24.211 0.279 -13.581 1.00 74.19 75 TRP A N 1
ATOM 613 C CA . TRP A 1 75 ? 24.784 0.008 -14.905 1.00 74.19 75 TRP A CA 1
ATOM 614 C C . TRP A 1 75 ? 25.447 -1.379 -15.000 1.00 74.19 75 TRP A C 1
ATOM 616 O O . TRP A 1 75 ? 25.314 -2.053 -16.018 1.00 74.19 75 TRP A O 1
ATOM 626 N N . TRP A 1 76 ? 26.064 -1.849 -13.912 1.00 77.00 76 TRP A N 1
ATOM 627 C CA . TRP A 1 76 ? 26.727 -3.154 -13.817 1.00 77.00 76 TRP A CA 1
ATOM 628 C C . TRP A 1 76 ? 25.763 -4.348 -13.875 1.00 77.00 76 TRP A C 1
ATOM 630 O O . TRP A 1 76 ? 26.184 -5.455 -14.189 1.00 77.00 76 TRP A O 1
ATOM 640 N N . TRP A 1 77 ? 24.457 -4.144 -13.669 1.00 72.06 77 TRP A N 1
ATOM 641 C CA . TRP A 1 77 ? 23.452 -5.197 -13.870 1.00 72.06 77 TRP A CA 1
ATOM 642 C C . TRP A 1 77 ? 23.240 -5.555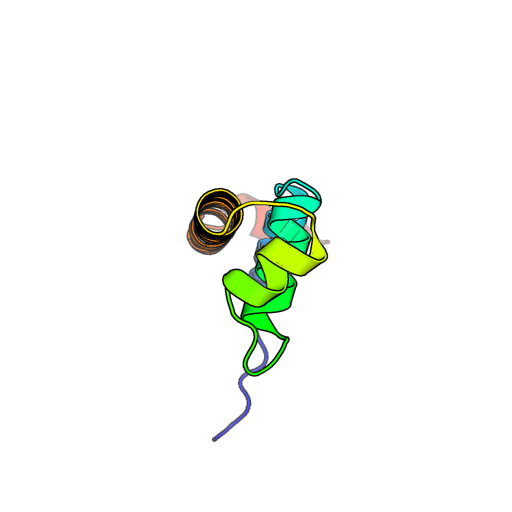 -15.344 1.00 72.06 77 TRP A C 1
ATOM 644 O O . TRP A 1 77 ? 22.726 -6.628 -15.635 1.00 72.06 77 TRP A O 1
ATOM 654 N N . ARG A 1 78 ? 23.648 -4.691 -16.283 1.00 66.19 78 ARG A N 1
ATOM 655 C CA . ARG A 1 78 ? 23.644 -5.019 -17.719 1.00 66.19 78 ARG A CA 1
ATOM 656 C C . ARG A 1 78 ? 24.752 -6.003 -18.102 1.00 66.19 78 ARG A C 1
ATOM 658 O O . ARG A 1 78 ? 24.684 -6.582 -19.176 1.00 66.19 78 ARG A O 1
ATOM 665 N N . LEU A 1 79 ? 25.756 -6.166 -17.240 1.00 74.12 79 LEU A N 1
ATOM 666 C CA . LEU A 1 79 ? 26.911 -7.040 -17.451 1.00 74.12 79 LEU A CA 1
ATOM 667 C C . LEU A 1 79 ? 26.743 -8.405 -16.771 1.00 74.12 79 LEU A C 1
ATOM 669 O O . LEU A 1 79 ? 27.639 -9.239 -16.848 1.00 74.12 79 LEU A O 1
ATOM 673 N N . TRP A 1 80 ? 25.615 -8.636 -16.093 1.00 67.69 80 TRP A N 1
ATOM 674 C CA . TRP A 1 80 ? 25.360 -9.874 -15.369 1.00 67.69 80 TRP A CA 1
ATOM 675 C C . TRP A 1 80 ? 24.480 -10.810 -16.219 1.00 67.69 80 TRP A C 1
ATOM 677 O O . TRP A 1 80 ? 23.367 -10.414 -16.567 1.00 67.69 80 TRP A O 1
ATOM 687 N N . PRO A 1 81 ? 24.939 -12.025 -16.578 1.00 51.28 81 PRO A N 1
ATOM 688 C CA . PRO A 1 81 ? 24.290 -12.843 -17.608 1.00 51.28 81 PRO A CA 1
ATOM 689 C C . PRO A 1 81 ? 23.044 -13.627 -17.143 1.00 51.28 81 PRO A C 1
ATOM 691 O O . PRO A 1 81 ? 22.673 -14.604 -17.789 1.00 51.28 81 PRO A O 1
ATOM 694 N N . TRP A 1 82 ? 22.367 -13.212 -16.063 1.00 54.44 82 TRP A N 1
ATOM 695 C CA . TRP A 1 82 ? 21.205 -13.932 -15.510 1.00 54.44 82 TRP A CA 1
ATOM 696 C C . TRP A 1 82 ? 20.076 -12.987 -15.071 1.00 54.44 82 TRP A C 1
ATOM 698 O O . TRP A 1 82 ? 20.331 -12.093 -14.230 1.00 54.44 82 TRP A O 1
#

Secondary structure (DSSP, 8-state):
----PPPHHHHHHHHHHHHHS-HHHHHHHHHHHHSTT--HHHHHHHHT--HHHHHHHHHHHHHHHHHHHHSPPPGGGGG---